Protein AF-A0A2K2F767-F1 (afdb_monomer)

Mean predicted aligned error: 9.0 Å

pLDDT: mean 86.32, std 18.58, range [33.41, 98.38]

Organism: NCBI:txid84032

Radius of gyration: 18.96 Å; Cα contacts (8 Å, |Δi|>4): 137; chains: 1; bounding box: 41×39×46 Å

InterPro domains:
  IPR000209 Peptidase S8/S53 domain [PF00082] (3-78)
  IPR036852 Peptidase S8/S53 domain superfamily [G3DSA:3.40.50.200] (1-91)
  IPR036852 Peptidase S8/S53 domain superfamily [SSF52743] (4-88)

Nearest PDB structures (foldseek):
  8ehe-assembly1_A  TM=9.212E-01  e=4.018E-05  Tannerella forsythia
  4kb5-assembly1_A  TM=7.590E-01  e=3.513E-05  Mycolicibacterium smegmatis MC2 155
  1v6c-assembly2_B  TM=9.482E-01  e=2.300E-04  Pseudoalteromonas sp. AS-11
  1r6v-assembly1_A  TM=8.510E-01  e=3.441E-04  Fervidobacterium pennivorans
  8e7f-assembly1_A  TM=9.114E-01  e=2.755E-03  Serratia marcescens

Structure (mmCIF, N/CA/C/O backbone):
data_AF-A0A2K2F767-F1
#
_entry.id   AF-A0A2K2F767-F1
#
loop_
_atom_site.group_PDB
_atom_site.id
_atom_site.type_symbol
_atom_site.label_atom_id
_atom_site.label_alt_id
_atom_site.label_comp_id
_atom_site.label_asym_id
_atom_site.label_entity_id
_atom_site.label_seq_id
_atom_site.pdbx_PDB_ins_code
_atom_site.Cartn_x
_atom_site.Cartn_y
_atom_site.Cartn_z
_atom_site.occupancy
_atom_site.B_iso_or_equiv
_atom_site.auth_seq_id
_atom_site.auth_comp_id
_atom_site.auth_asym_id
_atom_site.auth_atom_id
_atom_site.pdbx_PDB_model_num
ATOM 1 N N . MET A 1 1 ? 10.009 -15.428 0.174 1.00 57.50 1 MET A N 1
ATOM 2 C CA . MET A 1 1 ? 9.516 -14.039 0.058 1.00 57.50 1 MET A CA 1
ATOM 3 C C . MET A 1 1 ? 8.116 -14.139 -0.525 1.00 57.50 1 MET A C 1
ATOM 5 O O . MET A 1 1 ? 7.975 -14.840 -1.514 1.00 57.50 1 MET A O 1
ATOM 9 N N . SER A 1 2 ? 7.087 -13.604 0.132 1.00 84.75 2 SER A N 1
ATOM 10 C CA . SER A 1 2 ? 5.686 -13.810 -0.276 1.00 84.75 2 SER A CA 1
ATOM 11 C C . SER A 1 2 ? 5.041 -12.488 -0.682 1.00 84.75 2 SER A C 1
ATOM 13 O O . SER A 1 2 ? 5.127 -11.537 0.100 1.00 84.75 2 SER A O 1
ATOM 15 N N . VAL A 1 3 ? 4.381 -12.438 -1.839 1.00 91.56 3 VAL A N 1
ATOM 16 C CA . VAL A 1 3 ? 3.571 -11.287 -2.267 1.00 91.56 3 VAL A CA 1
ATOM 17 C C . VAL A 1 3 ? 2.329 -11.182 -1.378 1.00 91.56 3 VAL A C 1
ATOM 19 O O . VAL A 1 3 ? 1.813 -12.193 -0.910 1.00 91.56 3 VAL A O 1
ATOM 22 N N . LYS A 1 4 ? 1.892 -9.959 -1.060 1.00 95.12 4 LYS A N 1
ATOM 23 C CA . LYS A 1 4 ? 0.666 -9.719 -0.273 1.00 95.12 4 LYS A CA 1
ATOM 24 C C . LYS A 1 4 ? -0.395 -8.967 -1.054 1.00 95.12 4 LYS A C 1
ATOM 26 O O . LYS A 1 4 ? -1.565 -9.262 -0.878 1.00 95.12 4 LYS A O 1
ATOM 31 N N . LEU A 1 5 ? 0.021 -8.023 -1.883 1.00 96.25 5 LEU A N 1
ATOM 32 C CA . LEU A 1 5 ? -0.835 -7.211 -2.733 1.00 96.25 5 LEU A CA 1
ATOM 33 C C . LEU A 1 5 ? -0.060 -6.886 -4.001 1.00 96.25 5 LEU A C 1
ATOM 35 O O . LEU A 1 5 ? 1.174 -6.783 -3.960 1.00 96.25 5 LEU A O 1
ATOM 39 N N . VAL A 1 6 ? -0.789 -6.641 -5.081 1.00 96.94 6 VAL A N 1
ATOM 40 C CA . VAL A 1 6 ? -0.244 -6.072 -6.309 1.00 96.94 6 VAL A CA 1
ATOM 41 C C . VAL A 1 6 ? -0.838 -4.694 -6.577 1.00 96.94 6 VAL A C 1
ATOM 43 O O . VAL A 1 6 ? -1.927 -4.341 -6.130 1.00 96.94 6 VAL A O 1
ATOM 46 N N . ALA A 1 7 ? -0.064 -3.875 -7.275 1.00 97.50 7 ALA A N 1
ATOM 47 C CA . ALA A 1 7 ? -0.433 -2.530 -7.691 1.00 97.50 7 ALA A CA 1
ATOM 48 C C . ALA A 1 7 ? 0.344 -2.181 -8.968 1.00 97.50 7 ALA A C 1
ATOM 50 O O . ALA A 1 7 ? 1.389 -2.801 -9.221 1.00 97.50 7 ALA A O 1
ATOM 51 N N . PRO A 1 8 ? -0.103 -1.188 -9.757 1.00 97.00 8 PRO A N 1
ATOM 52 C CA . PRO A 1 8 ? 0.596 -0.777 -10.967 1.00 97.00 8 PRO A CA 1
ATOM 53 C C . PRO A 1 8 ? 2.075 -0.479 -10.696 1.00 97.00 8 PRO A C 1
ATOM 55 O O . PRO A 1 8 ? 2.422 0.328 -9.835 1.00 97.00 8 PRO A O 1
ATOM 58 N N . GLY A 1 9 ? 2.951 -1.149 -11.442 1.00 96.31 9 GLY A N 1
ATOM 59 C CA . GLY A 1 9 ? 4.403 -1.009 -11.305 1.00 96.31 9 GLY A CA 1
ATOM 60 C C . GLY A 1 9 ? 5.160 -1.091 -12.624 1.00 96.31 9 GLY A C 1
ATOM 61 O O . GLY A 1 9 ? 6.380 -1.202 -12.600 1.00 96.31 9 GLY A O 1
ATOM 62 N N . VAL A 1 10 ? 4.470 -1.064 -13.765 1.00 97.50 10 VAL A N 1
ATOM 63 C CA . VAL A 1 10 ? 5.069 -1.101 -15.106 1.00 97.50 10 VAL A CA 1
ATOM 64 C C . VAL A 1 10 ? 4.551 0.088 -15.900 1.00 97.50 10 VAL A C 1
ATOM 66 O O . VAL A 1 10 ? 3.362 0.391 -15.835 1.00 97.50 10 VAL A O 1
ATOM 69 N N . ASP A 1 11 ? 5.444 0.759 -16.629 1.00 96.38 11 ASP A N 1
ATOM 70 C CA . ASP A 1 11 ? 5.133 1.928 -17.461 1.00 96.38 11 ASP A CA 1
ATOM 71 C C . ASP A 1 11 ? 4.413 3.059 -16.709 1.00 96.38 11 ASP A C 1
ATOM 73 O O . ASP A 1 11 ? 3.598 3.796 -17.272 1.00 96.38 11 ASP A O 1
ATOM 77 N N . ILE A 1 12 ? 4.754 3.234 -15.432 1.00 96.00 12 ILE A N 1
ATOM 78 C CA . ILE A 1 12 ? 4.160 4.246 -14.563 1.00 96.00 12 ILE A CA 1
ATOM 79 C C . ILE A 1 12 ? 4.683 5.626 -14.968 1.00 96.00 12 ILE A C 1
ATOM 81 O O . ILE A 1 12 ? 5.896 5.839 -14.948 1.00 96.00 12 ILE A O 1
ATOM 85 N N . PRO A 1 13 ? 3.817 6.585 -15.332 1.00 93.94 13 PRO A N 1
ATOM 86 C CA . PRO A 1 13 ? 4.244 7.955 -15.566 1.00 93.94 13 PRO A CA 1
ATOM 87 C C . PRO A 1 13 ? 4.581 8.622 -14.227 1.00 93.94 13 PRO A C 1
ATOM 89 O O . PRO A 1 13 ? 3.746 8.693 -13.330 1.00 93.94 13 PRO A O 1
ATOM 92 N N . THR A 1 14 ? 5.802 9.131 -14.093 1.00 91.94 14 THR A N 1
ATOM 93 C CA . THR A 1 14 ? 6.268 9.832 -12.893 1.00 91.94 14 THR A CA 1
ATOM 94 C C . THR A 1 14 ? 6.959 11.148 -13.236 1.00 91.94 14 THR A C 1
ATOM 96 O O . THR A 1 14 ? 7.347 11.403 -14.383 1.00 91.94 14 THR A O 1
ATOM 99 N N . VAL A 1 15 ? 7.116 11.992 -12.219 1.00 92.31 15 VAL A N 1
ATOM 100 C CA . VAL A 1 15 ? 7.910 13.215 -12.307 1.00 92.31 15 VAL A CA 1
ATOM 101 C C . VAL A 1 15 ? 9.395 12.857 -12.477 1.00 92.31 15 VAL A C 1
ATOM 103 O O . VAL A 1 15 ? 9.910 11.997 -11.756 1.00 92.31 15 VAL A O 1
ATOM 106 N N . PRO A 1 16 ? 10.103 13.462 -13.446 1.00 88.81 16 PRO A N 1
ATOM 107 C CA . PRO A 1 16 ? 11.528 13.216 -13.625 1.00 88.81 16 PRO A CA 1
ATOM 108 C C . PRO A 1 16 ? 12.349 13.840 -12.488 1.00 88.81 16 PRO A C 1
ATOM 110 O O . PRO A 1 16 ? 11.979 14.861 -11.921 1.00 88.81 16 PRO A O 1
ATOM 113 N N . ILE A 1 17 ? 13.520 13.260 -12.207 1.00 85.38 17 ILE A N 1
ATOM 114 C CA . ILE A 1 17 ? 14.508 13.812 -11.254 1.00 85.38 17 ILE A CA 1
ATOM 115 C C . ILE A 1 17 ? 15.281 15.002 -11.875 1.00 85.38 17 ILE A C 1
ATOM 117 O O . ILE A 1 17 ? 16.033 15.703 -11.205 1.00 85.38 17 ILE A O 1
ATOM 121 N N . SER A 1 18 ? 15.097 15.257 -13.173 1.00 86.88 18 SER A N 1
ATOM 122 C CA . SER A 1 18 ? 15.622 16.436 -13.863 1.00 86.88 18 SER A CA 1
ATOM 123 C C . SER A 1 18 ? 14.614 17.589 -13.841 1.00 86.88 18 SER A C 1
ATOM 125 O O . SER A 1 18 ? 13.418 17.375 -13.672 1.00 86.88 18 SER A O 1
ATOM 127 N N . ASN A 1 19 ? 15.070 18.816 -14.116 1.00 84.00 19 ASN A N 1
ATOM 128 C CA . ASN A 1 19 ? 14.210 20.001 -14.288 1.00 84.00 19 ASN A CA 1
ATOM 129 C C . ASN A 1 19 ? 13.398 19.975 -15.607 1.00 84.00 19 ASN A C 1
ATOM 131 O O . ASN A 1 19 ? 13.229 20.995 -16.272 1.00 84.00 19 ASN A O 1
ATOM 135 N N . SER A 1 20 ? 12.943 18.797 -16.033 1.00 84.81 20 SER A N 1
ATOM 136 C CA . SER A 1 20 ? 12.116 18.596 -17.220 1.00 84.81 20 SER A CA 1
ATOM 137 C C . SER A 1 20 ? 10.637 18.642 -16.844 1.00 84.81 20 SER A C 1
ATOM 139 O O . SER A 1 20 ? 10.219 18.040 -15.862 1.00 84.81 20 SER A O 1
ATOM 141 N N . SER A 1 21 ? 9.818 19.292 -17.671 1.00 83.25 21 SER A N 1
ATOM 142 C CA . SER A 1 21 ? 8.355 19.284 -17.532 1.00 83.25 21 SER A CA 1
ATOM 143 C C . SER A 1 21 ? 7.689 18.031 -18.115 1.00 83.25 21 SER A C 1
ATOM 145 O O . SER A 1 21 ? 6.477 17.866 -17.996 1.00 83.25 21 SER A O 1
ATOM 147 N N . LYS A 1 22 ? 8.454 17.149 -18.771 1.00 90.38 22 LYS A N 1
ATOM 148 C CA . LYS A 1 22 ? 7.928 15.926 -19.390 1.00 90.38 22 LYS A CA 1
ATOM 149 C C . LYS A 1 22 ? 7.976 14.753 -18.403 1.00 90.38 22 LYS A C 1
ATOM 151 O O . LYS A 1 22 ? 9.070 14.455 -17.921 1.00 90.38 22 LYS A O 1
ATOM 156 N N . PRO A 1 23 ? 6.851 14.054 -18.160 1.00 89.25 23 PRO A N 1
ATOM 157 C CA . PRO A 1 23 ? 6.843 12.822 -17.379 1.00 89.25 23 PRO A CA 1
ATOM 158 C C . PRO A 1 23 ? 7.761 11.758 -17.983 1.00 89.25 23 PRO A C 1
ATOM 160 O O . PRO A 1 23 ? 7.910 11.670 -19.205 1.00 89.25 23 PRO A O 1
ATOM 163 N N . VAL A 1 24 ? 8.334 10.921 -17.125 1.00 93.19 24 VAL A N 1
ATOM 164 C CA . VAL A 1 24 ? 9.109 9.739 -17.526 1.00 93.19 24 VAL A CA 1
ATOM 165 C C . VAL A 1 24 ? 8.349 8.476 -17.150 1.00 93.19 24 VAL A C 1
ATOM 167 O O . VAL A 1 24 ? 7.637 8.459 -16.150 1.00 93.19 24 VAL A O 1
ATOM 170 N N . LYS A 1 25 ? 8.482 7.422 -17.959 1.00 95.38 25 LYS A N 1
ATOM 171 C CA . LYS A 1 25 ? 7.924 6.106 -17.638 1.00 95.38 25 LYS A CA 1
ATOM 172 C C . LYS A 1 25 ? 8.936 5.292 -16.852 1.00 95.38 25 LYS A C 1
ATOM 174 O O . LYS A 1 25 ? 10.106 5.235 -17.229 1.00 95.38 25 LYS A O 1
ATOM 179 N N . VAL A 1 26 ? 8.476 4.668 -15.779 1.00 94.06 26 VAL A N 1
ATOM 180 C CA . VAL A 1 26 ? 9.300 3.856 -14.885 1.00 94.06 26 VAL A CA 1
ATOM 181 C C . VAL A 1 26 ? 8.611 2.534 -14.575 1.00 94.06 26 VAL A C 1
ATOM 183 O O . VAL A 1 26 ? 7.383 2.446 -14.572 1.00 94.06 26 VAL A O 1
ATOM 186 N N . SER A 1 27 ? 9.417 1.511 -14.302 1.00 96.38 27 SER A N 1
ATOM 187 C CA . SER A 1 27 ? 8.942 0.169 -13.975 1.00 96.38 27 SER A CA 1
ATOM 188 C C . SER A 1 27 ? 9.731 -0.385 -12.792 1.00 96.38 27 SER A C 1
ATOM 190 O O . SER A 1 27 ? 10.946 -0.211 -12.713 1.00 96.38 27 SER A O 1
ATOM 192 N N . GLY A 1 28 ? 9.050 -1.048 -11.864 1.00 95.56 28 GLY A N 1
ATOM 193 C CA . GLY A 1 28 ? 9.638 -1.668 -10.684 1.00 95.56 28 GLY A CA 1
ATOM 194 C C . GLY A 1 28 ? 8.631 -1.840 -9.550 1.00 95.56 28 GLY A C 1
ATOM 195 O O . GLY A 1 28 ? 7.727 -1.024 -9.369 1.00 95.56 28 GLY A O 1
ATOM 196 N N . SER A 1 29 ? 8.832 -2.873 -8.729 1.00 95.25 29 SER A N 1
ATOM 197 C CA . SER A 1 29 ? 7.992 -3.142 -7.552 1.00 95.25 29 SER A CA 1
ATOM 198 C C . SER A 1 29 ? 8.038 -2.022 -6.508 1.00 95.25 29 SER A C 1
ATOM 200 O O . SER A 1 29 ? 7.087 -1.867 -5.746 1.00 95.25 29 SER A O 1
ATOM 202 N N . SER A 1 30 ? 9.085 -1.188 -6.505 1.00 95.88 30 SER A N 1
ATOM 203 C CA . SER A 1 30 ? 9.146 0.036 -5.695 1.00 95.88 30 SER A CA 1
ATOM 204 C C . SER A 1 30 ? 7.994 0.999 -5.998 1.00 95.88 30 SER A C 1
ATOM 206 O O . SER A 1 30 ? 7.501 1.664 -5.091 1.00 95.88 30 SER A O 1
ATOM 208 N N . TYR A 1 31 ? 7.527 1.055 -7.250 1.00 96.44 31 TYR A N 1
ATOM 209 C CA . TYR A 1 31 ? 6.389 1.894 -7.632 1.00 96.44 31 TYR A CA 1
ATOM 210 C C . TYR A 1 31 ? 5.062 1.265 -7.208 1.00 96.44 31 TYR A C 1
ATOM 212 O O . TYR A 1 31 ? 4.221 1.968 -6.653 1.00 96.44 31 TYR A O 1
ATOM 220 N N . SER A 1 32 ? 4.914 -0.059 -7.331 1.00 97.25 32 SER A N 1
ATOM 221 C CA . SER A 1 32 ? 3.775 -0.779 -6.742 1.00 97.25 32 SER A CA 1
ATOM 222 C C . SER A 1 32 ? 3.691 -0.548 -5.227 1.00 97.25 32 SER A C 1
ATOM 224 O O . SER A 1 32 ? 2.621 -0.260 -4.696 1.00 97.25 32 SER A O 1
ATOM 226 N N . ALA A 1 33 ? 4.828 -0.600 -4.526 1.00 97.06 33 ALA A N 1
ATOM 227 C CA . ALA A 1 33 ? 4.895 -0.309 -3.097 1.00 97.06 33 ALA A CA 1
ATOM 228 C C . ALA A 1 33 ? 4.495 1.144 -2.782 1.00 97.06 33 ALA A C 1
ATOM 230 O O . ALA A 1 33 ? 3.786 1.380 -1.803 1.00 97.06 33 ALA A O 1
ATOM 231 N N . ALA A 1 34 ? 4.889 2.113 -3.617 1.00 96.75 34 ALA A N 1
ATOM 232 C CA . ALA A 1 34 ? 4.479 3.510 -3.473 1.00 96.75 34 ALA A CA 1
ATOM 233 C C . ALA A 1 34 ? 2.957 3.693 -3.624 1.00 96.75 34 ALA A C 1
ATOM 235 O O . ALA A 1 34 ? 2.353 4.385 -2.808 1.00 96.75 34 ALA A O 1
ATOM 236 N N . PHE A 1 35 ? 2.320 3.023 -4.593 1.00 97.25 35 PHE A N 1
ATOM 237 C CA . PHE A 1 35 ? 0.856 3.017 -4.732 1.00 97.25 35 PHE A CA 1
ATOM 238 C C . PHE A 1 35 ? 0.157 2.452 -3.490 1.00 97.25 35 PHE A C 1
ATOM 240 O O . PHE A 1 35 ? -0.752 3.086 -2.956 1.00 97.25 35 PHE A O 1
ATOM 247 N N . ILE A 1 36 ? 0.613 1.300 -2.986 1.00 98.00 36 ILE A N 1
ATOM 248 C CA . ILE A 1 36 ? 0.068 0.690 -1.760 1.00 98.00 36 ILE A CA 1
ATOM 249 C C . ILE A 1 36 ? 0.261 1.626 -0.556 1.00 98.00 36 ILE A C 1
ATOM 251 O O . ILE A 1 36 ? -0.627 1.750 0.285 1.00 98.00 36 ILE A O 1
ATOM 255 N N . THR A 1 37 ? 1.396 2.325 -0.488 1.00 98.19 37 THR A N 1
ATOM 256 C CA . THR A 1 37 ? 1.692 3.297 0.576 1.00 98.19 37 THR A CA 1
ATOM 257 C C . THR A 1 37 ? 0.754 4.502 0.508 1.00 98.19 37 THR A C 1
ATOM 259 O O . THR A 1 37 ? 0.239 4.930 1.537 1.00 98.19 37 THR A O 1
ATOM 262 N N . GLY A 1 38 ? 0.479 5.021 -0.692 1.00 97.88 38 GLY A N 1
ATOM 263 C CA . GLY A 1 38 ? -0.504 6.087 -0.898 1.00 97.88 38 GLY A CA 1
ATOM 264 C C . GLY A 1 38 ? -1.916 5.662 -0.493 1.00 97.88 38 GLY A C 1
ATOM 265 O O . GLY A 1 38 ? -2.600 6.402 0.208 1.00 97.88 38 GLY A O 1
ATOM 266 N N . ALA A 1 39 ? -2.329 4.441 -0.848 1.00 98.19 39 ALA A N 1
ATOM 267 C CA . ALA A 1 39 ? -3.607 3.885 -0.408 1.00 98.19 39 ALA A CA 1
ATOM 268 C C . ALA A 1 39 ? -3.684 3.784 1.125 1.00 98.19 39 ALA A C 1
ATOM 270 O O . ALA A 1 39 ? -4.650 4.241 1.727 1.00 98.19 39 ALA A O 1
ATOM 271 N N . ALA A 1 40 ? -2.638 3.259 1.771 1.00 98.25 40 ALA A N 1
ATOM 272 C CA . ALA A 1 40 ? -2.557 3.193 3.228 1.00 98.25 40 ALA A CA 1
ATOM 273 C C . ALA A 1 40 ? -2.654 4.583 3.882 1.00 98.25 40 ALA A C 1
ATOM 275 O O . ALA A 1 40 ? -3.337 4.734 4.892 1.00 98.25 40 ALA A O 1
ATOM 276 N N . ALA A 1 41 ? -2.019 5.602 3.294 1.00 98.38 41 ALA A N 1
ATOM 277 C CA . ALA A 1 41 ? -2.111 6.977 3.774 1.00 98.38 41 ALA A CA 1
ATOM 278 C C . ALA A 1 41 ? -3.546 7.529 3.694 1.00 98.38 41 ALA A C 1
ATOM 280 O O . ALA A 1 41 ? -4.001 8.137 4.657 1.00 98.38 41 ALA A O 1
ATOM 281 N N . LEU A 1 42 ? -4.282 7.261 2.607 1.00 98.12 42 LEU A N 1
ATOM 282 C CA . LEU A 1 42 ? -5.691 7.663 2.472 1.00 98.12 42 LEU A CA 1
ATOM 283 C C . LEU A 1 42 ? -6.596 6.976 3.507 1.00 98.12 42 LEU A C 1
ATOM 285 O O . LEU A 1 42 ? -7.494 7.601 4.064 1.00 98.12 42 LEU A O 1
ATOM 289 N N . LEU A 1 43 ? -6.350 5.696 3.802 1.00 98.00 43 LEU A N 1
ATOM 290 C CA . LEU A 1 43 ? -7.087 4.976 4.846 1.00 98.00 43 LEU A CA 1
ATOM 291 C C . LEU A 1 43 ? -6.831 5.587 6.233 1.00 98.00 43 LEU A C 1
ATOM 293 O O . LEU A 1 43 ? -7.768 5.752 7.012 1.00 98.00 43 LEU A O 1
ATOM 297 N N . LEU A 1 44 ? -5.579 5.950 6.530 1.00 97.56 44 LEU A N 1
ATOM 298 C CA . LEU A 1 44 ? -5.207 6.620 7.781 1.00 97.56 44 LEU A CA 1
ATOM 299 C C . LEU A 1 44 ? -5.751 8.049 7.871 1.00 97.56 44 LEU A C 1
ATOM 301 O O . LEU A 1 44 ? -6.080 8.501 8.962 1.00 97.56 44 LEU A O 1
ATOM 305 N N . GLU A 1 45 ? -5.866 8.759 6.750 1.00 96.75 45 GLU A N 1
ATOM 306 C CA . GLU A 1 45 ? -6.541 10.059 6.703 1.00 96.75 45 GLU A CA 1
ATOM 307 C C . GLU A 1 45 ? -8.030 9.913 7.041 1.00 96.75 45 GLU A C 1
ATOM 309 O O . GLU A 1 45 ? -8.564 10.686 7.836 1.00 96.75 45 GLU A O 1
ATOM 314 N N . ALA A 1 46 ? -8.690 8.891 6.487 1.00 96.19 46 ALA A N 1
ATOM 315 C CA . ALA A 1 46 ? -10.097 8.609 6.757 1.00 96.19 46 ALA A CA 1
ATOM 316 C C . ALA A 1 46 ? -10.349 8.185 8.217 1.00 96.19 46 ALA A C 1
ATOM 318 O O . ALA A 1 46 ? -11.369 8.558 8.803 1.00 96.19 46 ALA A O 1
ATOM 319 N N . ASN A 1 47 ? -9.432 7.418 8.814 1.00 96.69 47 ASN A N 1
ATOM 320 C CA . ASN A 1 47 ? -9.477 7.070 10.229 1.00 96.69 47 ASN A CA 1
ATOM 321 C C . ASN A 1 47 ? -8.059 6.919 10.826 1.00 96.69 47 ASN A C 1
ATOM 323 O O . ASN A 1 47 ? -7.433 5.863 10.675 1.00 96.69 47 ASN A O 1
ATOM 327 N N . PRO A 1 48 ? -7.577 7.936 11.569 1.00 95.88 48 PRO A N 1
ATOM 328 C CA . PRO A 1 48 ? -6.245 7.918 12.179 1.00 95.88 48 PRO A CA 1
ATOM 329 C C . PRO A 1 48 ? -6.054 6.880 13.294 1.00 95.88 48 PRO A C 1
ATOM 331 O O . PRO A 1 48 ? -4.919 6.624 13.691 1.00 95.88 48 PRO A O 1
ATOM 334 N N . GLU A 1 49 ? -7.133 6.290 13.819 1.00 95.56 49 GLU A N 1
ATOM 335 C CA . GLU A 1 49 ? -7.083 5.280 14.888 1.00 95.56 49 GLU A CA 1
ATOM 336 C C . GLU A 1 49 ? -6.945 3.844 14.357 1.00 95.56 49 GLU A C 1
ATOM 338 O O . GLU A 1 49 ? -6.875 2.896 15.143 1.00 95.56 49 GLU A O 1
ATOM 343 N N . LEU A 1 50 ? -6.884 3.652 13.033 1.00 96.38 50 LEU A N 1
ATOM 344 C CA . LEU A 1 50 ? -6.654 2.334 12.450 1.00 96.38 50 LEU A CA 1
ATOM 345 C C . LEU A 1 50 ? -5.313 1.755 12.909 1.00 96.38 50 LEU A C 1
ATOM 347 O O . LEU A 1 50 ? -4.239 2.309 12.670 1.00 96.38 50 LEU A O 1
ATOM 351 N N . SER A 1 51 ? -5.361 0.558 13.489 1.00 97.06 51 SER A N 1
ATOM 352 C CA . SER A 1 51 ? -4.153 -0.230 13.705 1.00 97.06 51 SER A CA 1
ATOM 353 C C . SER A 1 51 ? -3.579 -0.730 12.376 1.00 97.06 51 SER A C 1
ATOM 355 O O . SER A 1 51 ? -4.292 -0.965 11.398 1.00 97.06 51 SER A O 1
ATOM 357 N N . ALA A 1 52 ? -2.277 -1.022 12.361 1.00 96.56 52 ALA A N 1
ATOM 358 C CA . ALA A 1 52 ? -1.624 -1.629 11.201 1.00 96.56 52 ALA A CA 1
ATOM 359 C C . ALA A 1 52 ? -2.209 -3.007 10.819 1.00 96.56 52 ALA A C 1
ATOM 361 O O . ALA A 1 52 ? -2.050 -3.458 9.685 1.00 96.56 52 ALA A O 1
ATOM 362 N N . ALA A 1 53 ? -2.851 -3.717 11.754 1.00 97.44 53 ALA A N 1
ATOM 363 C CA . ALA A 1 53 ? -3.549 -4.965 11.456 1.00 97.44 53 ALA A CA 1
ATOM 364 C C . ALA A 1 53 ? -4.855 -4.699 10.695 1.00 97.44 53 ALA A C 1
ATOM 366 O O . ALA A 1 53 ? -5.034 -5.259 9.618 1.00 97.44 53 ALA A O 1
ATOM 367 N N . GLN A 1 54 ? -5.691 -3.787 11.200 1.00 97.88 54 GLN A N 1
ATOM 368 C CA . GLN A 1 54 ? -6.953 -3.404 10.558 1.00 97.88 54 GLN A CA 1
ATOM 369 C C . GLN A 1 54 ? -6.725 -2.796 9.174 1.00 97.88 54 GLN A C 1
ATOM 371 O O . GLN A 1 54 ? -7.406 -3.160 8.224 1.00 97.88 54 GLN A O 1
ATOM 376 N N . LEU A 1 55 ? -5.727 -1.919 9.036 1.00 98.12 55 LEU A N 1
ATOM 377 C CA . LEU A 1 55 ? -5.375 -1.324 7.749 1.00 98.12 55 LEU A CA 1
ATOM 378 C C . LEU A 1 55 ? -5.023 -2.400 6.716 1.00 98.12 55 LEU A C 1
ATOM 380 O O . LEU A 1 55 ? -5.525 -2.371 5.595 1.00 98.12 55 LEU A O 1
ATOM 384 N N . ARG A 1 56 ? -4.179 -3.371 7.092 1.00 97.44 56 ARG A N 1
ATOM 385 C CA . ARG A 1 56 ? -3.817 -4.485 6.203 1.00 97.44 56 ARG A CA 1
ATOM 386 C C . ARG A 1 56 ? -5.027 -5.337 5.851 1.00 97.44 56 ARG A C 1
ATOM 388 O O . ARG A 1 56 ? -5.190 -5.676 4.689 1.00 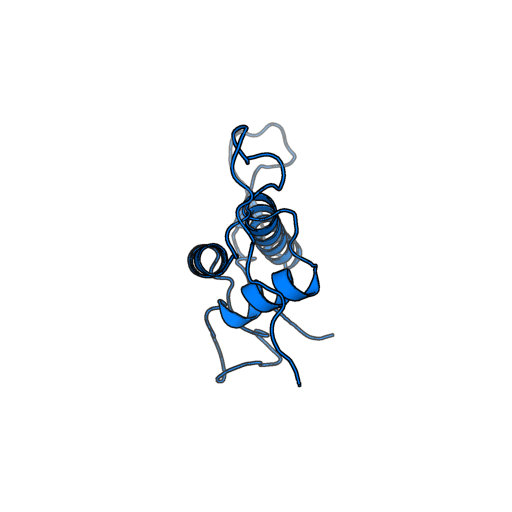97.44 56 ARG A O 1
ATOM 395 N N . GLU A 1 57 ? -5.856 -5.668 6.832 1.00 97.75 57 GLU A N 1
ATOM 396 C CA . GLU A 1 57 ? -7.056 -6.476 6.621 1.00 97.75 57 GLU A CA 1
ATOM 397 C C . GLU A 1 57 ? -8.030 -5.812 5.645 1.00 97.75 57 GLU A C 1
ATOM 399 O O . GLU A 1 57 ? -8.504 -6.480 4.728 1.00 97.75 57 GLU A O 1
ATOM 404 N N . ILE A 1 58 ? -8.270 -4.503 5.790 1.00 98.31 58 ILE A N 1
ATOM 405 C CA . ILE A 1 58 ? -9.088 -3.731 4.849 1.00 98.31 58 ILE A CA 1
ATOM 406 C C . ILE A 1 58 ? -8.485 -3.839 3.447 1.00 98.31 58 ILE A C 1
ATOM 408 O O . ILE A 1 58 ? -9.174 -4.278 2.536 1.00 98.31 58 ILE A O 1
ATOM 412 N N . LEU A 1 59 ? -7.192 -3.538 3.278 1.00 98.19 59 LEU A N 1
ATOM 413 C CA . LEU A 1 59 ? -6.545 -3.617 1.963 1.00 98.19 59 LEU A CA 1
ATOM 414 C C . LEU A 1 59 ? -6.593 -5.025 1.347 1.00 98.19 59 LEU A C 1
ATOM 416 O O . LEU A 1 59 ? -6.722 -5.145 0.135 1.00 98.19 59 LEU A O 1
ATOM 420 N N . TYR A 1 60 ? -6.475 -6.082 2.155 1.00 97.56 60 TYR A N 1
ATOM 421 C CA . TYR A 1 60 ? -6.502 -7.467 1.676 1.00 97.56 60 TYR A CA 1
ATOM 422 C C . TYR A 1 60 ? -7.902 -7.891 1.243 1.00 97.56 60 TYR A C 1
ATOM 424 O O . TYR A 1 60 ? -8.064 -8.425 0.154 1.00 97.56 60 TYR A O 1
ATOM 432 N N . ARG A 1 61 ? -8.927 -7.636 2.064 1.00 97.06 61 ARG A N 1
ATOM 433 C CA . ARG A 1 61 ? -10.299 -8.080 1.765 1.00 97.06 61 ARG A CA 1
ATOM 434 C C . ARG A 1 61 ? -10.966 -7.273 0.652 1.00 97.06 61 ARG A C 1
ATOM 436 O O . ARG A 1 61 ? -11.951 -7.724 0.071 1.00 97.06 61 ARG A O 1
ATOM 443 N N . THR A 1 62 ? -10.485 -6.056 0.394 1.00 97.81 62 THR A N 1
ATOM 444 C CA . THR A 1 62 ? -11.024 -5.207 -0.671 1.00 97.81 62 THR A CA 1
ATOM 445 C C . THR A 1 62 ? -10.260 -5.315 -1.975 1.00 97.81 62 THR A C 1
ATOM 447 O O . THR A 1 62 ? -10.757 -4.789 -2.962 1.00 97.81 62 THR A O 1
ATOM 450 N N . ALA A 1 63 ? -9.112 -5.990 -2.007 1.00 97.62 63 ALA A N 1
ATOM 451 C CA . ALA A 1 63 ? -8.386 -6.224 -3.244 1.00 97.62 63 ALA A CA 1
ATOM 452 C C . ALA A 1 63 ? -9.236 -6.997 -4.272 1.00 97.62 63 ALA A C 1
ATOM 454 O O . ALA A 1 63 ? -10.113 -7.794 -3.924 1.00 97.62 63 ALA A O 1
ATOM 455 N N . GLU A 1 64 ? -8.996 -6.707 -5.547 1.00 97.31 64 GLU A N 1
ATOM 456 C CA . GLU A 1 64 ? -9.517 -7.460 -6.680 1.00 97.31 64 GLU A CA 1
ATOM 457 C C . GLU A 1 64 ? -8.613 -8.666 -6.921 1.00 97.31 64 GLU A C 1
ATOM 459 O O . GLU A 1 64 ? -7.436 -8.520 -7.254 1.00 97.31 64 GLU A O 1
ATOM 464 N N . ASP A 1 65 ? -9.165 -9.858 -6.755 1.00 95.19 65 ASP A N 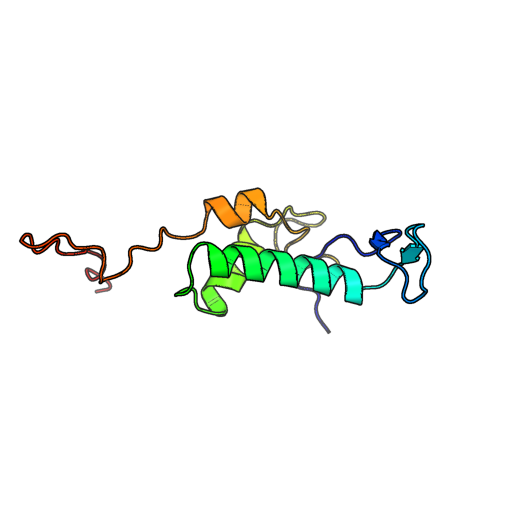1
ATOM 465 C CA . ASP A 1 65 ? -8.459 -11.101 -7.028 1.00 95.19 65 ASP A CA 1
ATOM 466 C C . ASP A 1 65 ? -8.177 -11.244 -8.533 1.00 95.19 65 ASP A C 1
ATOM 468 O O . ASP A 1 65 ? -9.084 -11.145 -9.362 1.00 95.19 65 ASP A O 1
ATOM 472 N N . LEU A 1 66 ? -6.908 -11.452 -8.886 1.00 90.62 66 LEU A N 1
ATOM 473 C CA . LEU A 1 66 ? -6.447 -11.586 -10.271 1.00 90.62 66 LEU A CA 1
ATOM 474 C C . LEU A 1 66 ? -6.082 -13.033 -10.641 1.00 90.62 66 LEU A C 1
ATOM 476 O O . LEU A 1 66 ? -5.695 -13.283 -11.786 1.00 90.62 66 LEU A O 1
ATOM 480 N N . GLY A 1 67 ? -6.156 -13.965 -9.688 1.00 83.56 67 GLY A N 1
ATOM 481 C CA . GLY A 1 67 ? -5.626 -15.314 -9.809 1.00 83.56 67 GLY A CA 1
ATOM 482 C C . GLY A 1 67 ? -6.611 -16.383 -9.349 1.00 83.56 67 GLY A C 1
ATOM 483 O O . GLY A 1 67 ? -7.726 -16.500 -9.858 1.00 83.56 67 GLY A O 1
ATOM 484 N N . SER A 1 68 ? -6.138 -17.248 -8.453 1.00 86.25 68 SER A N 1
ATOM 485 C CA . SER A 1 68 ? -6.987 -18.260 -7.820 1.00 86.25 68 SER A CA 1
ATOM 486 C C . SER A 1 68 ? -7.739 -17.632 -6.662 1.00 86.25 68 SER A C 1
ATOM 488 O O . SER A 1 68 ? -7.119 -16.894 -5.909 1.00 86.25 68 SER A O 1
ATOM 490 N N . GLU A 1 69 ? -9.004 -18.025 -6.475 1.00 90.19 69 GLU A N 1
ATOM 491 C CA . GLU A 1 69 ? -9.853 -17.477 -5.415 1.00 90.19 69 GLU A CA 1
ATOM 492 C C . GLU A 1 69 ? -9.124 -17.393 -4.063 1.00 90.19 69 GLU A C 1
ATOM 494 O O . GLU A 1 69 ? -8.725 -18.406 -3.476 1.00 90.19 69 GLU A O 1
ATOM 499 N N . GLY A 1 70 ? -8.978 -16.169 -3.563 1.00 91.12 70 GLY A N 1
ATOM 500 C CA . GLY A 1 70 ? -8.328 -15.869 -2.299 1.00 91.12 70 GLY A CA 1
ATOM 501 C C . GLY A 1 70 ? -6.842 -15.556 -2.450 1.00 91.12 70 GLY A C 1
ATOM 502 O O . GLY A 1 70 ? -6.434 -14.754 -3.278 1.00 91.12 70 GLY A O 1
ATOM 503 N N . TYR A 1 71 ? -6.025 -16.094 -1.542 1.00 94.19 71 TYR A N 1
ATOM 504 C CA . TYR A 1 71 ? -4.596 -15.794 -1.523 1.00 94.19 71 TYR A CA 1
ATOM 505 C C . TYR A 1 71 ? -3.816 -16.735 -2.440 1.00 94.19 71 TYR A C 1
ATOM 507 O O . TYR A 1 71 ? -3.835 -17.953 -2.240 1.00 94.19 71 TYR A O 1
ATOM 515 N N . ASP A 1 72 ? -3.003 -16.168 -3.327 1.00 93.81 72 ASP A N 1
ATOM 516 C CA . ASP A 1 72 ? -2.036 -16.906 -4.132 1.00 93.81 72 ASP A CA 1
ATOM 517 C C . ASP A 1 72 ? -0.603 -16.348 -3.988 1.00 93.81 72 ASP A C 1
ATOM 519 O O . ASP A 1 72 ? -0.358 -15.257 -3.467 1.00 93.81 72 ASP A O 1
ATOM 523 N N . THR A 1 73 ? 0.404 -17.128 -4.387 1.00 92.69 73 THR A N 1
ATOM 524 C CA . THR A 1 73 ? 1.815 -16.743 -4.199 1.00 92.69 73 THR A CA 1
ATOM 525 C C . THR A 1 73 ? 2.342 -15.733 -5.218 1.00 92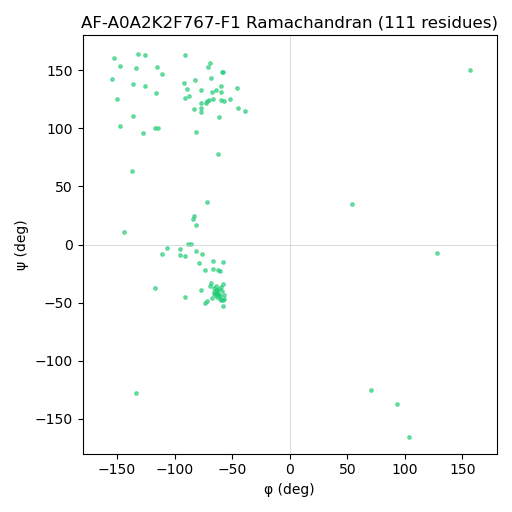.69 73 THR A C 1
ATOM 527 O O . THR A 1 73 ? 3.395 -15.142 -4.971 1.00 92.69 73 THR A O 1
ATOM 530 N N . GLU A 1 74 ? 1.646 -15.546 -6.337 1.00 92.19 74 GLU A N 1
ATOM 531 C CA . GLU A 1 74 ? 2.016 -14.654 -7.436 1.00 92.19 74 GLU A CA 1
ATOM 532 C C . GLU A 1 74 ? 1.421 -13.252 -7.246 1.00 92.19 74 GLU A C 1
ATOM 534 O O . GLU A 1 74 ? 2.148 -12.264 -7.362 1.00 92.19 74 GLU A O 1
ATOM 539 N N . THR A 1 75 ? 0.137 -13.154 -6.883 1.00 93.56 75 THR A N 1
ATOM 540 C CA . THR A 1 75 ? -0.593 -11.884 -6.731 1.00 93.56 75 THR A CA 1
ATOM 541 C C . THR A 1 75 ? -0.950 -11.539 -5.281 1.00 93.56 75 THR A C 1
ATOM 543 O O . THR A 1 75 ? -1.314 -10.400 -4.971 1.00 93.56 75 THR A O 1
ATOM 546 N N . GLY A 1 76 ? -0.739 -12.462 -4.339 1.00 95.44 76 GLY A N 1
ATOM 547 C CA . GLY A 1 76 ? -1.113 -12.260 -2.944 1.00 95.44 76 GLY A CA 1
ATOM 548 C C . GLY A 1 76 ? -2.629 -12.290 -2.795 1.00 95.44 76 GLY A C 1
ATOM 549 O O . GLY A 1 76 ? -3.257 -13.253 -3.199 1.00 95.44 76 GLY A O 1
ATOM 550 N N . TRP A 1 77 ? -3.204 -11.242 -2.204 1.00 96.56 77 TRP A N 1
ATOM 551 C CA . TRP A 1 77 ? -4.657 -11.035 -2.145 1.00 96.56 77 TRP A CA 1
ATOM 552 C C . TRP A 1 77 ? -5.222 -10.333 -3.390 1.00 96.56 77 TRP A C 1
ATOM 554 O O . TRP A 1 77 ? -6.413 -10.046 -3.430 1.00 96.56 77 TRP A O 1
ATOM 564 N N . GLY A 1 78 ? -4.374 -10.009 -4.372 1.00 97.38 78 GLY A N 1
ATOM 565 C CA . GLY A 1 78 ? -4.782 -9.360 -5.612 1.00 97.38 78 GLY A CA 1
ATOM 566 C C . GLY A 1 78 ? -4.453 -7.867 -5.696 1.00 97.38 78 GLY A C 1
ATOM 567 O O . GLY A 1 78 ? -3.605 -7.331 -4.968 1.00 97.38 78 GLY A O 1
ATOM 568 N N . LEU A 1 79 ? -5.080 -7.207 -6.669 1.00 97.81 79 LEU A N 1
ATOM 569 C CA . LEU A 1 79 ? -4.883 -5.808 -7.032 1.00 97.81 79 LEU A CA 1
ATOM 570 C C . LEU A 1 79 ? -5.584 -4.875 -6.053 1.00 97.81 79 LEU A C 1
ATOM 572 O O . LEU A 1 79 ? -6.751 -5.060 -5.732 1.00 97.81 79 LEU A O 1
ATOM 576 N N . ILE A 1 80 ? -4.889 -3.834 -5.593 1.00 97.81 80 ILE A N 1
ATOM 577 C CA . ILE A 1 80 ? -5.506 -2.857 -4.690 1.00 97.81 80 ILE A CA 1
ATOM 578 C C . ILE A 1 80 ? -6.731 -2.173 -5.323 1.00 97.81 80 ILE A C 1
ATOM 580 O O . ILE A 1 80 ? -6.646 -1.607 -6.411 1.00 97.81 80 ILE A O 1
ATOM 584 N N . ASP A 1 81 ? -7.838 -2.134 -4.582 1.00 98.00 81 ASP A N 1
ATOM 585 C CA . ASP A 1 81 ? -8.999 -1.286 -4.870 1.00 98.00 81 ASP A CA 1
ATOM 586 C C . ASP A 1 81 ? -9.147 -0.258 -3.743 1.00 98.00 81 ASP A C 1
ATOM 588 O O . ASP A 1 81 ? -9.628 -0.555 -2.645 1.00 98.00 81 ASP A O 1
ATOM 592 N N . VAL A 1 82 ? -8.682 0.964 -4.008 1.00 97.62 82 VAL A N 1
ATOM 593 C CA . VAL A 1 82 ? -8.672 2.059 -3.027 1.00 97.62 82 VAL A CA 1
ATOM 594 C C . VAL A 1 82 ? -10.087 2.545 -2.720 1.00 97.62 82 VAL A C 1
ATOM 596 O O . VAL A 1 82 ? -10.381 2.896 -1.579 1.00 97.62 82 VAL A O 1
ATOM 599 N N . SER A 1 83 ? -10.979 2.556 -3.711 1.00 97.81 83 SER A N 1
ATOM 600 C CA . SER A 1 83 ? -12.357 3.012 -3.531 1.00 97.81 83 SER A CA 1
ATOM 601 C C . SER A 1 83 ? -13.132 2.056 -2.630 1.00 97.81 83 SER A C 1
ATOM 603 O O . SER A 1 83 ? 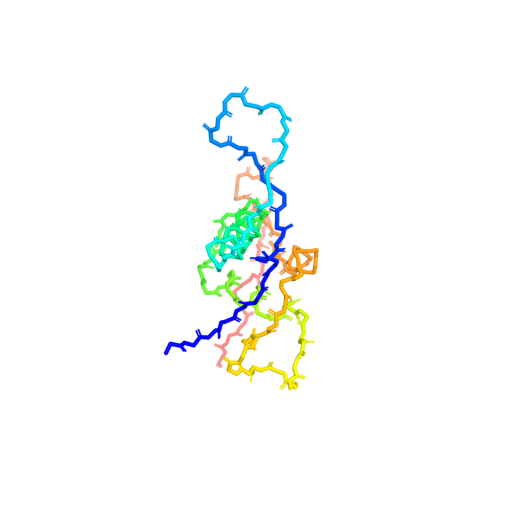-13.774 2.498 -1.674 1.00 97.81 83 SER A O 1
ATOM 605 N N . LYS A 1 84 ? -13.010 0.748 -2.875 1.00 98.25 84 LYS A N 1
ATOM 606 C CA . LYS A 1 84 ? -13.599 -0.282 -2.018 1.00 98.25 84 LYS A CA 1
ATOM 607 C C . LYS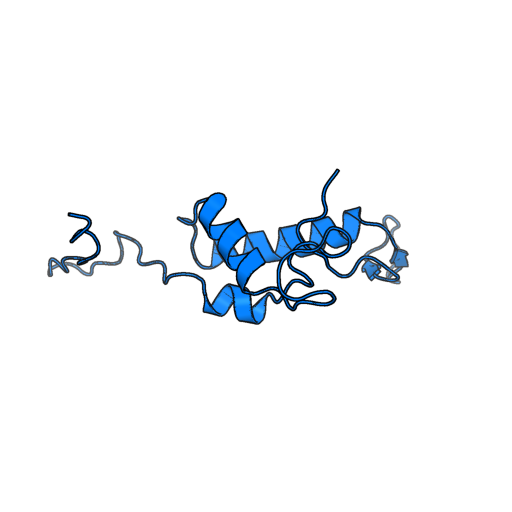 A 1 84 ? -12.950 -0.290 -0.633 1.00 98.25 84 LYS A C 1
ATOM 609 O O . LYS A 1 84 ? -13.669 -0.333 0.362 1.00 98.25 84 LYS A O 1
ATOM 614 N N . ALA A 1 85 ? -11.625 -0.133 -0.543 1.00 98.12 85 ALA A N 1
ATOM 615 C CA . ALA A 1 85 ? -10.920 -0.009 0.736 1.00 98.12 85 ALA A CA 1
ATOM 616 C C . ALA A 1 85 ? -11.456 1.154 1.586 1.00 98.12 85 ALA A C 1
ATOM 618 O O . ALA A 1 85 ? -11.758 0.968 2.761 1.00 98.12 85 ALA A O 1
ATOM 619 N N . LEU A 1 86 ? -11.633 2.338 0.990 1.00 97.88 86 LEU A N 1
ATOM 620 C CA . LEU A 1 86 ? -12.157 3.517 1.684 1.00 97.88 86 LEU A CA 1
ATOM 621 C C . LEU A 1 86 ? -13.598 3.332 2.170 1.00 97.88 86 LEU A C 1
ATOM 623 O O . LEU A 1 86 ? -13.931 3.812 3.251 1.00 97.88 86 LEU A O 1
ATOM 627 N N . SER A 1 87 ? -14.444 2.617 1.421 1.00 97.50 87 SER A N 1
ATOM 628 C CA . SER A 1 87 ? -15.819 2.331 1.862 1.00 97.50 87 SER A CA 1
ATOM 629 C C . SER A 1 87 ? -15.900 1.415 3.087 1.00 97.50 87 SER A C 1
ATOM 631 O O . SER A 1 87 ? -16.894 1.439 3.807 1.00 97.50 87 SER A O 1
ATOM 633 N N . GLU A 1 88 ? -14.839 0.650 3.344 1.00 97.38 88 GLU A N 1
ATOM 634 C CA . GLU A 1 88 ? -14.736 -0.308 4.444 1.00 97.38 88 GLU A CA 1
ATOM 635 C C . GLU A 1 88 ? -14.037 0.275 5.685 1.00 97.38 88 GLU A C 1
ATOM 637 O O . GLU A 1 88 ? -13.954 -0.389 6.722 1.00 97.38 88 GLU A O 1
ATOM 642 N N . VAL A 1 89 ? -13.543 1.519 5.611 1.00 96.75 89 VAL A N 1
ATOM 643 C CA . VAL A 1 89 ? -12.944 2.210 6.758 1.00 96.75 89 VAL A CA 1
ATOM 644 C C . VAL A 1 89 ? -14.038 2.574 7.772 1.00 96.75 89 VAL A C 1
ATOM 646 O O . VAL A 1 89 ? -14.986 3.289 7.431 1.00 96.75 89 VAL A O 1
ATOM 649 N N . PRO A 1 90 ? -13.922 2.148 9.046 1.00 93.94 90 PRO A N 1
ATOM 650 C CA . PRO A 1 90 ? -14.853 2.557 10.089 1.00 93.94 90 PRO A CA 1
ATOM 651 C C . PRO A 1 90 ? -14.852 4.076 10.260 1.00 93.94 90 PRO A C 1
ATOM 653 O O . PRO A 1 90 ? -13.787 4.694 10.323 1.00 93.94 90 PRO A O 1
ATOM 656 N N . LYS A 1 91 ? -16.041 4.674 10.393 1.00 90.69 91 LYS A N 1
ATOM 657 C CA . LYS A 1 91 ? -16.183 6.120 10.609 1.00 90.69 91 LYS A CA 1
ATOM 658 C C . LYS A 1 91 ? -15.422 6.553 11.860 1.00 90.69 91 LYS A C 1
ATOM 660 O O . LYS A 1 91 ? -15.708 6.075 12.956 1.00 90.69 91 LYS A O 1
ATOM 665 N N . TYR A 1 92 ? -14.507 7.498 11.690 1.00 88.44 92 TYR A N 1
ATOM 666 C CA . TYR A 1 92 ? -13.816 8.135 12.800 1.00 88.44 92 TYR A CA 1
A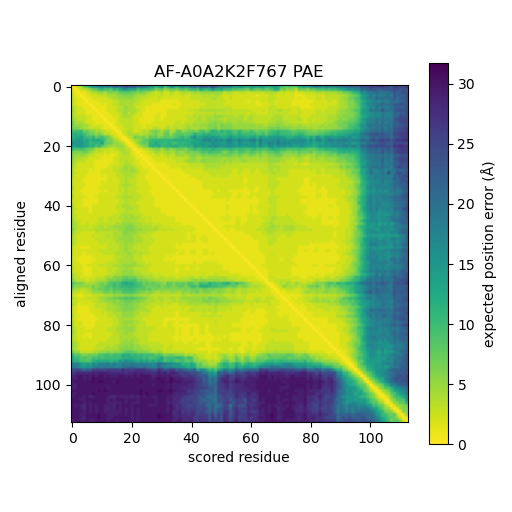TOM 667 C C . TYR A 1 92 ? -14.729 9.170 13.470 1.00 88.44 92 TYR A C 1
ATOM 669 O O . TYR A 1 92 ? -15.216 10.098 12.822 1.00 88.44 92 TYR A O 1
ATOM 677 N N . ILE A 1 93 ? -14.982 8.999 14.769 1.00 85.00 93 ILE A N 1
ATOM 678 C CA . ILE A 1 93 ? -15.752 9.940 15.590 1.00 85.00 93 ILE A CA 1
ATOM 679 C C . ILE A 1 93 ? -14.801 10.477 16.663 1.00 85.00 93 ILE A C 1
ATOM 681 O O . ILE A 1 93 ? -14.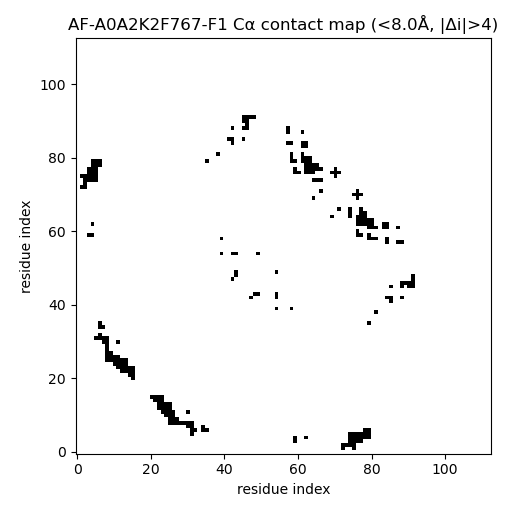559 9.780 17.650 1.00 85.00 93 ILE A O 1
ATOM 685 N N . PRO A 1 94 ? -14.240 11.689 16.501 1.00 76.12 94 PRO A N 1
ATOM 686 C CA . PRO A 1 94 ? -13.324 12.232 17.490 1.00 76.12 94 PRO A CA 1
ATOM 687 C C . PRO A 1 94 ? -14.057 12.449 18.816 1.00 76.12 94 PRO A C 1
ATOM 689 O O . PRO A 1 94 ? -15.124 13.061 18.867 1.00 76.12 94 PRO A O 1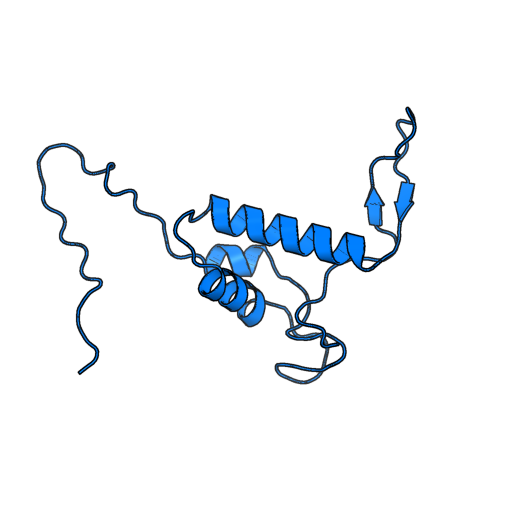
ATOM 692 N N . LEU A 1 95 ? -13.450 12.005 19.920 1.00 69.56 95 LEU A N 1
ATOM 693 C CA . LEU A 1 95 ? -14.013 12.132 21.273 1.00 69.56 95 LEU A CA 1
ATOM 694 C C . LEU A 1 95 ? -14.302 13.592 21.682 1.00 69.56 95 LEU A C 1
ATOM 696 O O . LEU A 1 95 ? -15.038 13.840 22.636 1.00 69.56 95 LEU A O 1
ATOM 700 N N . THR A 1 96 ? -13.745 14.561 20.952 1.00 63.88 96 THR A N 1
ATOM 701 C CA . THR A 1 96 ? -13.920 16.001 21.164 1.00 63.88 96 THR A CA 1
ATOM 702 C C . THR A 1 96 ? -15.091 16.617 20.390 1.00 63.88 96 THR A C 1
ATOM 704 O O . THR A 1 96 ? -15.451 17.752 20.690 1.00 63.88 96 THR A O 1
ATOM 707 N N . SER A 1 97 ? -15.751 15.916 19.453 1.00 51.50 97 SER A N 1
ATOM 708 C CA . SER A 1 97 ? -16.890 16.476 18.690 1.00 51.50 97 SER A CA 1
ATOM 709 C C . SER A 1 97 ? -18.228 16.438 19.433 1.00 51.50 97 SER A C 1
ATOM 711 O O . SER A 1 97 ? -19.294 16.575 18.833 1.00 51.50 97 SER A O 1
ATOM 713 N N . LYS A 1 98 ? -18.196 16.252 20.750 1.00 48.47 98 LYS A N 1
ATOM 714 C CA . LYS A 1 98 ? -19.374 16.315 21.603 1.00 48.47 98 LYS A CA 1
ATOM 715 C C . LYS A 1 98 ? -19.657 17.781 21.908 1.00 48.47 98 LYS A C 1
ATOM 717 O O . LYS A 1 98 ? -19.036 18.368 22.793 1.00 48.47 98 LYS A O 1
ATOM 722 N N . SER A 1 99 ? -20.574 18.383 21.149 1.00 47.06 99 SER A N 1
ATOM 723 C CA . SER A 1 99 ? -21.201 19.643 21.546 1.00 47.06 99 SER A CA 1
ATOM 724 C C . SER A 1 99 ? -21.609 19.548 23.014 1.00 47.06 99 SER A C 1
ATOM 726 O O . SER A 1 99 ? -22.149 18.525 23.443 1.00 47.06 99 SER A O 1
ATOM 728 N N . ALA A 1 100 ? -21.311 20.599 23.771 1.00 53.44 100 ALA A N 1
ATOM 729 C CA . ALA A 1 100 ? -21.659 20.735 25.174 1.00 53.44 100 ALA A CA 1
ATOM 730 C C . ALA A 1 100 ? -23.061 20.165 25.472 1.00 53.44 100 ALA A C 1
ATOM 732 O O . ALA A 1 100 ? -24.054 20.697 24.984 1.00 53.44 100 ALA A O 1
ATOM 733 N N . GLY A 1 101 ? -23.135 19.094 26.271 1.00 48.03 101 GLY A N 1
ATOM 734 C CA . GLY A 1 101 ? -24.357 18.764 27.009 1.00 48.03 101 GLY A CA 1
ATOM 735 C C . GLY A 1 101 ? -24.956 17.363 26.899 1.00 48.03 101 GLY A C 1
ATOM 736 O O . GLY A 1 101 ? -25.856 17.094 27.684 1.00 48.03 101 GLY A O 1
ATOM 737 N N . GLU A 1 102 ? -24.498 16.447 26.042 1.00 46.06 102 GLU A N 1
ATOM 738 C CA . GLU A 1 102 ? -25.169 15.135 25.966 1.00 46.06 102 GLU A CA 1
ATOM 739 C C . GLU A 1 102 ? -24.195 13.974 25.897 1.00 46.06 102 GLU A C 1
ATOM 741 O O . GLU A 1 102 ? -23.518 13.794 24.891 1.00 46.06 102 GLU A O 1
ATOM 746 N N . LEU A 1 103 ? -24.131 13.177 26.973 1.00 41.56 103 LEU A N 1
ATOM 747 C CA . LEU A 1 103 ? -23.378 11.929 27.063 1.00 41.56 103 LEU A CA 1
ATOM 748 C C . LEU A 1 103 ? -23.894 10.885 26.053 1.00 41.56 103 LEU A C 1
ATOM 750 O O . LEU A 1 103 ? -24.556 9.933 26.433 1.00 41.56 103 LEU A O 1
ATOM 754 N N . VAL A 1 104 ? -23.522 11.008 24.775 1.00 51.59 104 VAL A N 1
ATOM 755 C CA . VAL A 1 104 ? -23.621 9.899 23.815 1.00 51.59 104 VAL A CA 1
ATOM 756 C C . VAL A 1 104 ? -22.733 8.763 24.321 1.00 51.59 104 VAL A C 1
ATOM 758 O O . VAL A 1 104 ? -21.507 8.907 24.380 1.00 51.59 104 VAL A O 1
ATOM 761 N N . THR A 1 105 ? -23.356 7.678 24.766 1.00 44.81 105 THR A N 1
ATOM 762 C CA . THR A 1 105 ? -22.712 6.402 25.053 1.00 44.81 105 THR A CA 1
ATOM 763 C C . THR A 1 105 ? -22.449 5.712 23.718 1.00 44.81 105 THR A C 1
ATOM 765 O O . THR A 1 105 ? -23.375 5.384 22.984 1.00 44.81 105 THR A O 1
ATOM 768 N N . VAL A 1 106 ? -21.177 5.531 23.357 1.00 53.19 106 VAL A N 1
ATOM 769 C CA . VAL A 1 106 ? -20.794 4.723 22.188 1.00 53.19 106 VAL A CA 1
ATOM 770 C C . VAL A 1 106 ? -20.911 3.244 22.588 1.00 53.19 106 VAL A C 1
ATOM 772 O O . VAL A 1 106 ? -20.211 2.827 23.511 1.00 53.19 106 VAL A O 1
ATOM 775 N N . PRO A 1 107 ? -21.781 2.434 21.956 1.00 43.81 107 PRO A N 1
ATOM 776 C CA . PRO A 1 107 ? -22.113 1.089 22.432 1.00 43.81 107 PRO A CA 1
ATOM 777 C C . PRO A 1 107 ? -21.110 -0.006 22.016 1.00 43.81 107 PRO A C 1
ATOM 779 O O . PRO A 1 107 ? -21.481 -1.173 21.965 1.00 43.81 107 PRO A O 1
ATOM 782 N N . TYR A 1 108 ? -19.841 0.305 21.733 1.00 43.25 108 TYR A N 1
ATOM 783 C CA . TYR A 1 108 ? -18.917 -0.685 21.152 1.00 43.25 108 TYR A CA 1
ATOM 784 C C . TYR A 1 108 ? -18.222 -1.630 22.161 1.00 43.25 108 TYR A C 1
ATOM 786 O O . TYR A 1 108 ? -17.189 -2.199 21.847 1.00 43.25 108 TYR A O 1
ATOM 794 N N . LEU A 1 109 ? -18.749 -1.857 23.370 1.00 45.78 109 LEU A N 1
ATOM 795 C CA . LEU A 1 109 ? -18.180 -2.871 24.285 1.00 45.78 109 LEU A CA 1
ATOM 796 C C . LEU A 1 109 ? -19.249 -3.725 24.982 1.00 45.78 109 LEU A C 1
ATOM 798 O O . LEU A 1 109 ? -19.367 -3.718 26.206 1.00 45.78 109 LEU A O 1
ATOM 802 N N . LYS A 1 110 ? -20.008 -4.481 24.184 1.00 39.12 110 LYS A N 1
ATOM 803 C CA . LYS A 1 110 ? -20.742 -5.707 24.554 1.00 39.12 110 LYS A CA 1
ATOM 804 C C . LYS A 1 110 ? -20.799 -6.561 23.279 1.00 39.12 110 LYS A C 1
ATOM 806 O O . LYS A 1 110 ? -21.183 -6.023 22.254 1.00 39.12 110 LYS A O 1
ATOM 811 N N . GLU A 1 111 ? -20.386 -7.814 23.171 1.00 37.66 111 GLU A N 1
ATOM 812 C CA . GLU A 1 111 ? -20.026 -8.887 24.089 1.00 37.66 111 GLU A CA 1
ATOM 813 C C . GLU A 1 111 ? -19.059 -9.816 23.329 1.00 37.66 111 GLU A C 1
ATOM 815 O O . GLU A 1 111 ? -19.261 -10.095 22.149 1.00 37.66 111 GLU A O 1
ATOM 820 N N . ALA A 1 112 ? -18.049 -10.338 24.016 1.00 33.41 112 ALA A N 1
ATOM 821 C CA . ALA A 1 112 ? -17.530 -11.673 23.742 1.00 33.41 112 ALA A CA 1
ATOM 822 C C . ALA A 1 112 ? -17.544 -12.385 25.096 1.00 33.41 112 ALA A C 1
ATOM 824 O O . ALA A 1 112 ? -16.700 -12.117 25.954 1.00 33.41 112 ALA A O 1
ATOM 825 N N . ALA A 1 113 ? -18.619 -13.143 25.311 1.00 40.12 113 ALA A N 1
ATOM 826 C CA . ALA A 1 113 ? -18.731 -14.140 26.368 1.00 40.12 113 ALA A CA 1
ATOM 827 C C . ALA A 1 113 ? -17.909 -15.380 25.997 1.00 40.12 113 ALA A C 1
ATOM 829 O O . ALA A 1 113 ? -17.795 -15.656 24.779 1.00 40.12 113 ALA A O 1
#

Foldseek 3Di:
DFAAAFEDFFQDFDDDPDPDPGTDGGGDVVVRVVVLVVLLVVLCVQPVPDDPVNSSVLQLVQADDPDPPAADRPGRSHYGDSVSSSVPRPGHDPPPPDDPDDPDDDPPDDDDD

Solvent-accessible surface area (backbone atoms only — not comparable to full-atom values): 6979 Å² total; per-residue (Å²): 139,79,48,59,62,36,48,79,26,65,71,39,77,38,82,46,98,54,101,55,93,61,69,38,73,42,68,40,69,70,47,15,50,48,52,54,49,52,46,52,49,52,48,38,70,63,21,77,83,62,47,77,65,57,52,50,50,42,50,42,75,34,21,46,68,80,76,57,94,57,76,36,76,83,42,8,28,11,34,68,34,60,70,55,27,55,74,68,56,67,84,66,75,65,90,76,74,62,67,92,87,64,90,7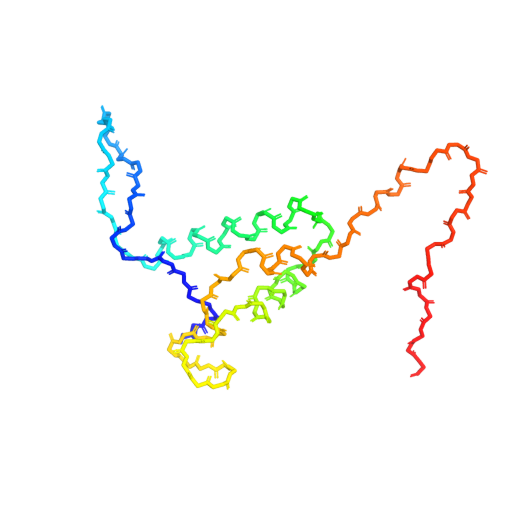7,78,80,79,88,84,77,83,86,130

Sequence (113 aa):
MSVKLVAPGVDIPTVPISNSSKPVKVSGSSYSAAFITGAAALLLEANPELSAAQLREILYRTAEDLGSEGYDTETGWGLIDVSKALSEVPKYIPLTSKSAGELVTVPYLKEAA

Secondary structure (DSSP, 8-state):
-----B---SSEEE--SSS-SS-EEE-SHHHHHHHHHHHHHHHHHH-TT--HHHHHHHHHHHSBP-SSSS-BTTTBT-B--HHHHHHTSPPP--TT---TT------------